Protein AF-A0AAE2EE08-F1 (afdb_monomer)

Organism: NCBI:txid336306

Nearest PDB structures (foldseek):
  7loy-assembly1_B  TM=7.050E-01  e=2.520E-01  Candidatus Liberibacter solanacearum
  7knz-assembly1_D  TM=7.651E-01  e=4.484E-01  Campylobacter jejuni subsp. jejuni NCTC 11168 = ATCC 700819
  7ko1-assembly1_D  TM=7.530E-01  e=5.647E-01  Campylobacter jejuni subsp. jejuni NCTC 11168 = ATCC 700819
  7kls-assembly3_D  TM=7.540E-01  e=6.337E-01  Campylobacter jejuni subsp. jejuni NCTC 11168 = ATCC 700819
  7kel-assembly1_B  TM=7.505E-01  e=1.005E+00  Campylobacter jejuni

Foldseek 3Di:
DDDADADPDDQDDDPNHGDLVVVCVVCVVCVVVVHDDLCCVQFVVLVVCCVVVVDCVSVVLCVLVVVLCVVPNSVLASQLVCVVVVVADPVSDDPPDGRDDDPSSVSSVVSCVVSVGD

Solvent-accessible surface area (backbone atoms only — not comparable to full-atom values): 7142 Å² total; per-residue (Å²): 135,90,87,73,77,81,78,82,76,78,83,43,60,57,95,86,39,82,30,66,68,60,39,48,62,62,43,49,62,39,60,75,68,66,50,74,44,68,58,42,73,67,29,48,68,61,45,46,49,30,70,72,62,79,42,66,66,61,52,56,72,44,42,74,59,51,50,50,28,74,76,64,36,52,70,23,48,46,35,34,54,34,39,76,68,65,76,43,62,85,80,67,46,65,85,93,50,62,46,52,61,67,69,65,37,54,52,47,55,52,49,39,59,76,67,65,65,106

Structure (mmCIF, N/CA/C/O backbone):
data_AF-A0AAE2EE08-F1
#
_entry.id   AF-A0AAE2EE08-F1
#
loop_
_atom_site.group_PDB
_atom_site.id
_atom_site.type_symbol
_atom_site.label_atom_id
_atom_site.label_alt_id
_atom_site.label_comp_id
_atom_site.label_asym_id
_atom_site.label_entity_id
_atom_site.label_seq_id
_atom_site.pdbx_PDB_ins_code
_atom_site.Cartn_x
_atom_site.Cartn_y
_atom_site.Cartn_z
_atom_site.occupancy
_atom_site.B_iso_or_equiv
_atom_site.auth_seq_id
_atom_site.auth_comp_id
_atom_site.auth_asym_id
_atom_site.auth_atom_id
_atom_site.pdbx_PDB_model_num
ATOM 1 N N . MET A 1 1 ? -5.929 -13.269 12.662 1.00 36.62 1 MET A N 1
ATOM 2 C CA . MET A 1 1 ? -4.614 -13.915 12.872 1.00 36.62 1 MET A CA 1
ATOM 3 C C . MET A 1 1 ? -3.961 -14.070 11.505 1.00 36.62 1 MET A C 1
ATOM 5 O O . MET A 1 1 ? -4.423 -14.895 10.730 1.00 36.62 1 MET A O 1
ATOM 9 N N . PHE A 1 2 ? -2.984 -13.227 11.160 1.00 30.42 2 PHE A N 1
ATOM 10 C CA . PHE A 1 2 ? -2.296 -13.314 9.868 1.00 30.42 2 PHE A CA 1
ATOM 11 C C . PHE A 1 2 ? -1.344 -14.515 9.886 1.00 30.42 2 PHE A C 1
ATOM 13 O O . PHE A 1 2 ? -0.454 -14.583 10.731 1.00 30.42 2 PHE A O 1
ATOM 20 N N . ARG A 1 3 ? -1.564 -15.487 8.996 1.00 27.94 3 ARG A N 1
ATOM 21 C CA . ARG A 1 3 ? -0.653 -16.611 8.754 1.00 27.94 3 ARG A CA 1
ATOM 22 C C . ARG A 1 3 ? -0.017 -16.400 7.383 1.00 27.94 3 ARG A C 1
ATOM 24 O O . ARG A 1 3 ? -0.575 -16.803 6.374 1.00 27.94 3 ARG A O 1
ATOM 31 N N . GLY A 1 4 ? 1.109 -15.697 7.370 1.00 31.58 4 GLY A N 1
ATOM 32 C CA . GLY A 1 4 ? 1.897 -15.401 6.176 1.00 31.58 4 GLY A CA 1
ATOM 33 C C . GLY A 1 4 ? 3.038 -14.452 6.529 1.00 31.58 4 GLY A C 1
ATOM 34 O O . GLY A 1 4 ? 2.845 -13.523 7.313 1.00 31.58 4 GLY A O 1
ATOM 35 N N . VAL A 1 5 ? 4.235 -14.719 6.010 1.00 31.50 5 VAL A N 1
ATOM 36 C CA . VAL A 1 5 ? 5.432 -13.911 6.273 1.00 31.50 5 VAL A CA 1
ATOM 37 C C . VAL A 1 5 ? 5.331 -12.610 5.475 1.00 31.50 5 VAL A C 1
ATOM 39 O O . VAL A 1 5 ? 5.162 -12.636 4.260 1.00 31.50 5 VAL A O 1
ATOM 42 N N . SER A 1 6 ? 5.422 -11.471 6.163 1.00 38.31 6 SER A N 1
ATOM 43 C CA . SER A 1 6 ? 5.625 -10.166 5.528 1.00 38.31 6 SER A CA 1
ATOM 44 C C . SER A 1 6 ? 7.081 -10.089 5.073 1.00 38.31 6 SER A C 1
ATOM 46 O O . SER A 1 6 ? 7.980 -10.074 5.914 1.00 38.31 6 SER A O 1
ATOM 48 N N . ALA A 1 7 ? 7.327 -10.097 3.765 1.00 42.59 7 ALA A N 1
ATOM 49 C CA . ALA A 1 7 ? 8.665 -9.951 3.207 1.00 42.59 7 ALA A CA 1
ATOM 50 C C . ALA A 1 7 ? 8.778 -8.587 2.517 1.00 42.59 7 ALA A C 1
ATOM 52 O O . ALA A 1 7 ? 8.151 -8.349 1.488 1.00 42.59 7 ALA A O 1
ATOM 53 N N . PHE A 1 8 ? 9.592 -7.698 3.085 1.00 49.47 8 PHE A N 1
ATOM 54 C CA . PHE A 1 8 ? 10.220 -6.614 2.335 1.00 49.47 8 PHE A CA 1
ATOM 55 C C . PHE A 1 8 ? 11.517 -7.188 1.757 1.00 49.47 8 PHE A C 1
ATOM 57 O O . PHE A 1 8 ? 12.487 -7.311 2.510 1.00 49.47 8 PHE A O 1
ATOM 64 N N . PRO A 1 9 ? 11.566 -7.616 0.482 1.00 48.84 9 PRO A N 1
ATOM 65 C CA . PRO A 1 9 ? 12.841 -8.004 -0.098 1.00 48.84 9 PRO A CA 1
ATOM 66 C C . PRO A 1 9 ? 13.765 -6.783 -0.089 1.00 48.84 9 PRO A C 1
ATOM 68 O O . PRO A 1 9 ? 13.342 -5.669 -0.400 1.00 48.84 9 PRO A O 1
ATOM 71 N N . LEU A 1 10 ? 15.028 -6.990 0.287 1.00 52.50 10 LEU A N 1
ATOM 72 C CA . LEU A 1 10 ? 16.072 -5.996 0.057 1.00 52.50 10 LEU A CA 1
ATOM 73 C C . LEU A 1 10 ? 16.094 -5.696 -1.444 1.00 52.50 10 LEU A C 1
ATOM 75 O O . LEU A 1 10 ? 16.192 -6.633 -2.234 1.00 52.50 10 LEU A O 1
ATOM 79 N N . THR A 1 11 ? 15.987 -4.424 -1.836 1.00 62.12 11 THR A N 1
ATOM 80 C CA . THR A 1 11 ? 16.119 -4.014 -3.240 1.00 62.12 11 THR A CA 1
ATOM 81 C C . THR A 1 11 ? 17.529 -4.378 -3.710 1.00 62.12 11 THR A C 1
ATOM 83 O O . THR A 1 11 ? 18.490 -3.771 -3.229 1.00 62.12 11 THR A O 1
ATOM 86 N N . PRO A 1 12 ? 17.695 -5.379 -4.591 1.00 67.19 12 PRO A N 1
ATOM 87 C CA . PRO A 1 12 ? 19.014 -5.823 -4.990 1.00 67.19 12 PRO A CA 1
ATOM 88 C C . PRO A 1 12 ? 19.653 -4.755 -5.874 1.00 67.19 12 PRO A C 1
ATOM 90 O O . PRO A 1 12 ? 19.052 -4.253 -6.827 1.00 67.19 12 PRO A O 1
ATOM 93 N N . LEU A 1 13 ? 20.886 -4.404 -5.520 1.00 65.75 13 LEU A N 1
ATOM 94 C CA . LEU A 1 13 ? 21.717 -3.479 -6.272 1.00 65.75 13 LEU A CA 1
ATOM 95 C C . LEU A 1 13 ? 22.964 -4.212 -6.762 1.00 65.75 13 LEU A C 1
ATOM 97 O O . LEU A 1 13 ? 23.601 -4.943 -6.003 1.00 65.75 13 LEU A O 1
ATOM 101 N N . LYS A 1 14 ? 23.355 -3.951 -8.006 1.00 70.81 14 LYS A N 1
ATOM 102 C CA . LYS A 1 14 ? 24.622 -4.382 -8.593 1.00 70.81 14 LYS A CA 1
ATOM 103 C C . LYS A 1 14 ? 25.408 -3.136 -8.965 1.00 70.81 14 LYS A C 1
ATOM 105 O O . LYS A 1 14 ? 24.986 -2.368 -9.813 1.00 70.81 14 LYS A O 1
ATOM 110 N N . ASN A 1 15 ? 26.540 -2.901 -8.303 1.00 85.44 15 ASN A N 1
ATOM 111 C CA . ASN A 1 15 ? 27.357 -1.692 -8.500 1.00 85.44 15 ASN A CA 1
ATOM 112 C C . ASN A 1 15 ? 26.585 -0.372 -8.285 1.00 85.44 15 ASN A C 1
ATOM 114 O O . ASN A 1 15 ? 26.822 0.613 -8.977 1.00 85.44 15 ASN A O 1
ATOM 118 N N . GLY A 1 16 ? 25.649 -0.354 -7.331 1.00 73.75 16 GLY A N 1
ATOM 119 C CA . GLY A 1 16 ? 24.839 0.830 -7.021 1.00 73.75 16 GLY A CA 1
ATOM 120 C C . GLY A 1 16 ? 23.676 1.083 -7.983 1.00 73.75 16 GLY A C 1
ATOM 121 O O . GLY A 1 16 ? 22.914 2.018 -7.757 1.00 73.75 16 GLY A O 1
ATOM 122 N N . THR A 1 17 ? 23.495 0.252 -9.013 1.00 60.16 17 THR A N 1
ATOM 123 C CA . THR A 1 17 ? 22.321 0.291 -9.890 1.00 60.16 17 THR A CA 1
ATOM 124 C C . THR A 1 17 ? 21.358 -0.840 -9.554 1.00 60.16 17 THR A C 1
ATOM 126 O O . THR A 1 17 ? 21.751 -1.868 -9.004 1.00 60.16 17 THR A O 1
ATOM 129 N N . PHE A 1 18 ? 20.078 -0.639 -9.850 1.00 61.00 18 PHE A N 1
ATOM 130 C CA . PHE A 1 18 ? 19.037 -1.635 -9.622 1.00 61.00 18 PHE A CA 1
ATOM 131 C C . PHE A 1 18 ? 19.273 -2.895 -10.465 1.00 61.00 18 PHE A C 1
ATOM 133 O O . PHE A 1 18 ? 19.452 -2.806 -11.679 1.00 61.00 18 PHE A O 1
ATOM 140 N N . ASP A 1 19 ? 19.270 -4.061 -9.816 1.00 76.12 19 ASP A N 1
ATOM 141 C CA . ASP A 1 19 ? 19.375 -5.358 -10.485 1.00 76.12 19 ASP A CA 1
ATOM 142 C C . ASP A 1 19 ? 17.975 -5.962 -10.666 1.00 76.12 19 ASP A C 1
ATOM 144 O O . ASP A 1 19 ? 17.438 -6.645 -9.791 1.00 76.12 19 ASP A O 1
ATOM 148 N N . GLU A 1 20 ? 17.369 -5.680 -11.819 1.00 69.88 20 GLU A N 1
ATOM 149 C CA . GLU A 1 20 ? 16.009 -6.112 -12.157 1.00 69.88 20 GLU A CA 1
ATOM 150 C C . GLU A 1 20 ? 15.861 -7.639 -12.185 1.00 69.88 20 GLU A C 1
ATOM 152 O O . GLU A 1 20 ? 14.829 -8.180 -11.778 1.00 69.88 20 GLU A O 1
ATOM 157 N N . GLN A 1 21 ? 16.898 -8.355 -12.617 1.00 72.94 21 GLN A N 1
ATOM 158 C CA . GLN A 1 21 ? 16.856 -9.807 -12.739 1.00 72.94 21 GLN A CA 1
ATOM 159 C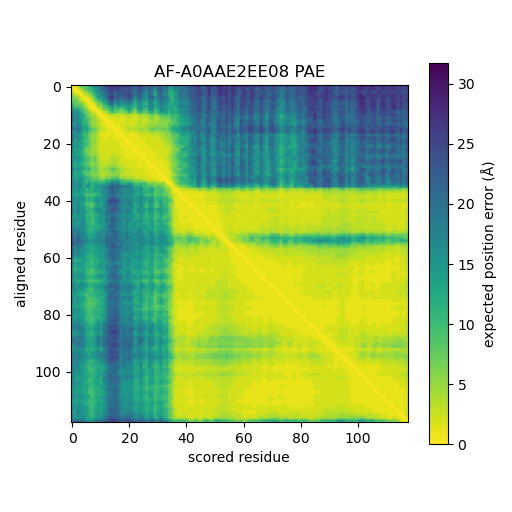 C . GLN A 1 21 ? 16.892 -10.460 -11.355 1.00 72.94 21 GLN A C 1
ATOM 161 O O . GLN A 1 21 ? 16.064 -11.322 -11.054 1.00 72.94 21 GLN A O 1
ATOM 166 N N . ALA A 1 22 ? 17.782 -9.994 -10.473 1.00 69.50 22 ALA A N 1
ATOM 167 C CA . ALA A 1 22 ? 17.812 -10.417 -9.077 1.00 69.50 22 ALA A CA 1
ATOM 168 C C . ALA A 1 22 ? 16.510 -10.055 -8.347 1.00 69.50 22 ALA A C 1
ATOM 170 O O . ALA A 1 22 ? 15.987 -10.862 -7.581 1.00 69.50 22 ALA A O 1
ATOM 171 N N . PHE A 1 23 ? 15.944 -8.876 -8.614 1.00 68.81 23 PHE A N 1
ATOM 172 C CA . PHE A 1 23 ? 14.681 -8.455 -8.010 1.00 68.81 23 PHE A CA 1
ATOM 173 C C . PHE A 1 23 ? 13.513 -9.335 -8.455 1.00 68.81 23 PHE A C 1
ATOM 1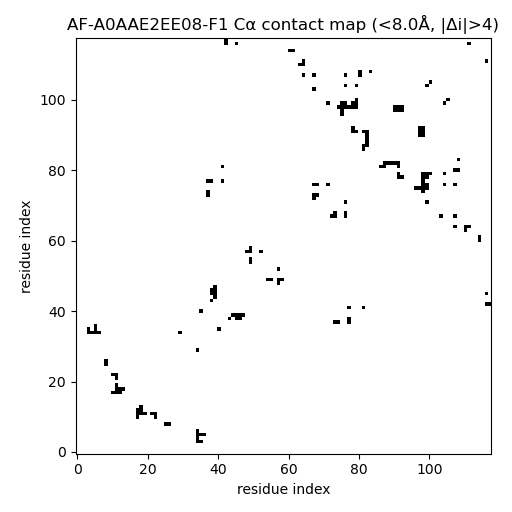75 O O . PHE A 1 23 ? 12.725 -9.788 -7.626 1.00 68.81 23 PHE A O 1
ATOM 182 N N . THR A 1 24 ? 13.444 -9.647 -9.748 1.00 66.12 24 THR A N 1
ATOM 183 C CA . THR A 1 24 ? 12.434 -10.546 -10.312 1.00 66.12 24 THR A CA 1
ATOM 184 C C . THR A 1 24 ? 12.571 -11.953 -9.733 1.00 66.12 24 THR A C 1
ATOM 186 O O . THR A 1 24 ? 11.567 -12.559 -9.360 1.00 66.12 24 THR A O 1
ATOM 189 N N . HIS A 1 25 ? 13.795 -12.462 -9.563 1.00 70.44 25 HIS A N 1
ATOM 190 C CA . HIS A 1 25 ? 14.040 -13.741 -8.891 1.00 70.44 25 HIS A CA 1
ATOM 191 C C . HIS A 1 25 ? 13.628 -13.740 -7.413 1.00 70.44 25 HIS A C 1
ATOM 193 O O . HIS A 1 25 ? 13.120 -14.749 -6.931 1.00 70.44 25 HIS A O 1
ATOM 199 N N . LEU A 1 26 ? 13.805 -12.625 -6.699 1.00 59.09 26 LEU A N 1
ATOM 200 C CA . LEU A 1 26 ? 13.349 -12.484 -5.312 1.00 59.09 26 LEU A CA 1
ATOM 201 C C . LEU A 1 26 ? 11.821 -12.391 -5.211 1.00 59.09 26 LEU A C 1
ATOM 203 O O . LEU A 1 26 ? 11.234 -12.934 -4.277 1.00 59.09 26 LEU A O 1
ATOM 20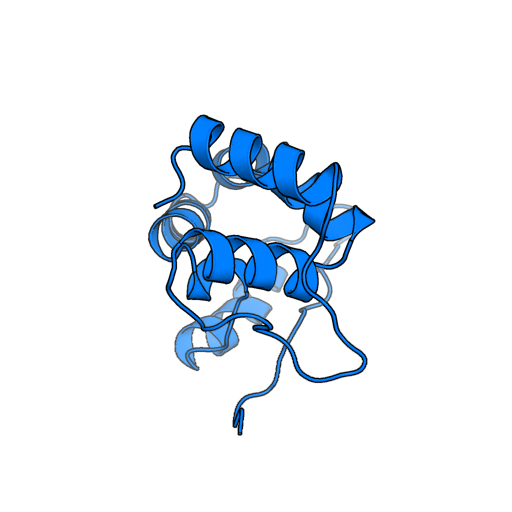7 N N . LEU A 1 27 ? 11.171 -11.712 -6.160 1.00 65.75 27 LEU A N 1
ATOM 208 C CA . LEU A 1 27 ? 9.725 -11.498 -6.139 1.00 65.75 27 LEU A CA 1
ATOM 209 C C . LEU A 1 27 ? 8.911 -12.648 -6.726 1.00 65.75 27 LEU A C 1
ATOM 211 O O . LEU A 1 27 ? 7.779 -12.838 -6.294 1.00 65.75 27 LEU A O 1
ATOM 215 N N . SER A 1 28 ? 9.440 -13.421 -7.674 1.00 63.69 28 SER A N 1
ATOM 216 C CA . SER A 1 28 ? 8.654 -14.471 -8.345 1.00 63.69 28 SER A CA 1
ATOM 217 C C . SER A 1 28 ? 8.091 -15.5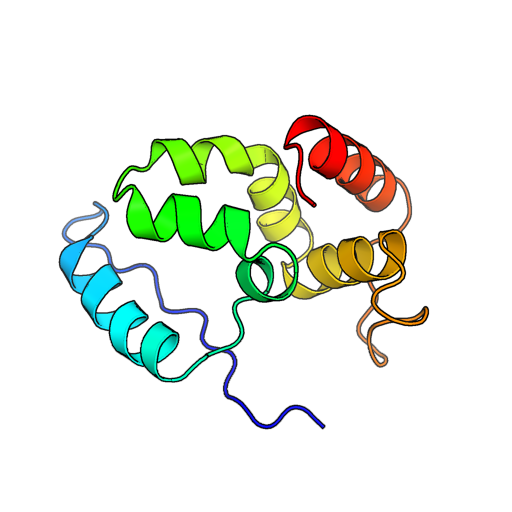07 -7.358 1.00 63.69 28 SER A C 1
ATOM 219 O O . SER A 1 28 ? 6.877 -15.702 -7.363 1.00 63.69 28 SER A O 1
ATOM 221 N N . PRO A 1 29 ? 8.876 -16.064 -6.410 1.00 56.88 29 PRO A N 1
ATOM 222 C CA . PRO A 1 29 ? 8.346 -16.994 -5.410 1.00 56.88 29 PRO A CA 1
ATOM 223 C C . PRO A 1 29 ? 7.351 -16.334 -4.448 1.00 56.88 29 PRO A C 1
ATOM 225 O O . PRO A 1 29 ? 6.435 -16.981 -3.958 1.00 56.88 29 PRO A O 1
ATOM 228 N N . VAL A 1 30 ? 7.521 -15.038 -4.172 1.00 54.59 30 VAL A N 1
ATOM 229 C CA . VAL A 1 30 ? 6.659 -14.233 -3.290 1.00 54.59 30 VAL A CA 1
ATOM 230 C C . VAL A 1 30 ? 5.296 -13.992 -3.951 1.00 54.59 30 VAL A C 1
ATOM 232 O O . VAL A 1 30 ? 4.256 -14.118 -3.307 1.00 54.59 30 VAL A O 1
ATOM 235 N N . VAL A 1 31 ? 5.286 -13.703 -5.252 1.00 56.50 31 VAL A N 1
ATOM 236 C CA . VAL A 1 31 ? 4.071 -13.553 -6.060 1.00 56.50 31 VAL A CA 1
ATOM 237 C C . VAL A 1 31 ? 3.367 -14.900 -6.241 1.00 56.50 31 VAL A C 1
ATOM 239 O O . VAL A 1 31 ? 2.161 -14.980 -6.018 1.00 56.50 31 VAL A O 1
ATOM 242 N N . GLU A 1 32 ? 4.104 -15.963 -6.572 1.00 57.69 32 GLU A N 1
ATOM 243 C CA . GLU A 1 32 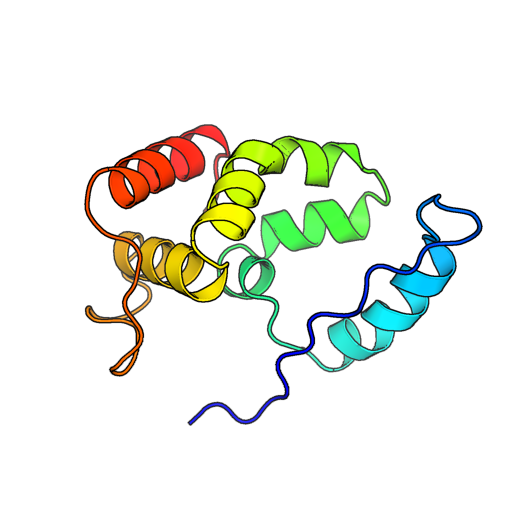? 3.562 -17.325 -6.701 1.00 57.69 32 GLU A CA 1
ATOM 244 C C . GLU A 1 32 ? 2.996 -17.859 -5.379 1.00 57.69 32 GLU A C 1
ATOM 246 O O . GLU A 1 32 ? 1.951 -18.507 -5.367 1.00 57.69 32 GLU A O 1
ATOM 251 N N . ALA A 1 33 ? 3.636 -17.539 -4.252 1.00 48.00 33 ALA A N 1
ATOM 252 C CA . ALA A 1 33 ? 3.170 -17.914 -2.920 1.00 48.00 33 ALA A CA 1
ATOM 253 C C . ALA A 1 33 ? 2.024 -17.029 -2.388 1.00 48.00 33 ALA A C 1
ATOM 255 O O . ALA A 1 33 ? 1.567 -17.243 -1.264 1.00 48.00 33 ALA A O 1
ATOM 256 N N . GLY A 1 34 ? 1.555 -16.036 -3.157 1.00 47.62 34 GLY A N 1
ATOM 257 C CA . GLY A 1 34 ? 0.449 -15.160 -2.760 1.00 47.62 34 GLY A CA 1
ATOM 258 C C . GLY A 1 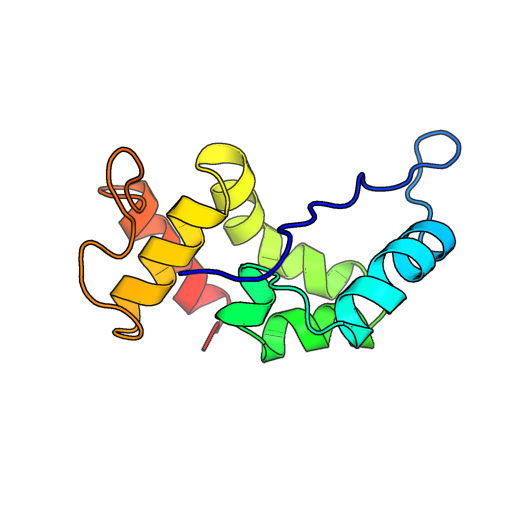34 ? 0.777 -14.269 -1.558 1.00 47.62 34 GLY A C 1
ATOM 259 O O . GLY A 1 34 ? -0.087 -14.006 -0.721 1.00 47.62 34 GLY A O 1
ATOM 260 N N . VAL A 1 35 ? 2.033 -13.833 -1.434 1.00 44.09 35 VAL A N 1
ATOM 261 C CA . VAL A 1 35 ? 2.500 -13.019 -0.307 1.00 44.09 35 VAL A CA 1
ATOM 262 C C . VAL A 1 35 ? 1.861 -11.626 -0.324 1.00 44.09 35 VAL A C 1
ATOM 264 O O . VAL A 1 35 ? 1.685 -10.982 -1.359 1.00 44.09 35 VAL A O 1
ATOM 267 N N . TYR A 1 36 ? 1.534 -11.135 0.869 1.00 52.69 36 TYR A N 1
ATOM 268 C CA . TYR A 1 36 ? 0.804 -9.894 1.101 1.00 52.69 36 TYR A CA 1
ATOM 269 C C . TYR A 1 36 ? 1.683 -8.646 0.898 1.00 52.69 36 TYR A C 1
ATOM 271 O O . TYR A 1 36 ? 2.269 -8.124 1.845 1.00 52.69 36 TYR A O 1
ATOM 279 N N . SER A 1 37 ? 1.746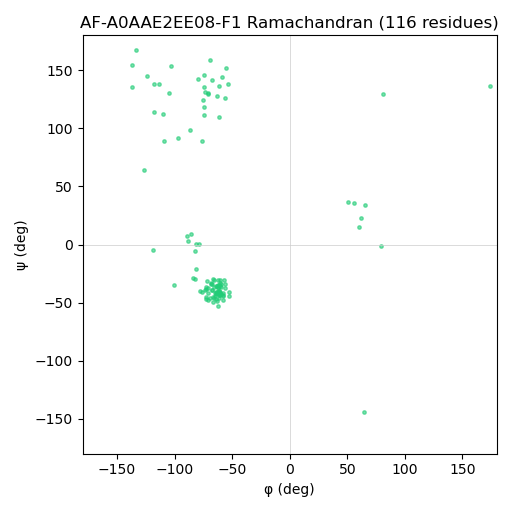 -8.117 -0.328 1.00 70.19 37 SER A N 1
ATOM 280 C CA . SER A 1 37 ? 2.138 -6.715 -0.540 1.00 70.19 37 SER A CA 1
ATOM 281 C C . SER A 1 37 ? 1.014 -5.806 -0.049 1.00 70.19 37 SER A C 1
ATOM 283 O O . SER A 1 37 ? -0.139 -5.979 -0.439 1.00 70.19 37 SER A O 1
ATOM 285 N N . VAL A 1 38 ? 1.337 -4.813 0.781 1.00 76.19 38 VAL A N 1
ATOM 286 C CA . VAL A 1 38 ? 0.347 -3.835 1.258 1.00 76.19 38 VAL A CA 1
ATOM 287 C C . VAL A 1 38 ? -0.331 -3.103 0.096 1.00 76.19 38 VAL A C 1
ATOM 289 O O . VAL A 1 38 ? -1.553 -2.981 0.088 1.00 76.19 38 VAL A O 1
ATOM 292 N N . LEU A 1 39 ? 0.430 -2.703 -0.934 1.00 84.44 39 LEU A N 1
ATOM 293 C CA . LEU A 1 39 ? -0.143 -2.078 -2.126 1.00 84.44 39 LEU A CA 1
ATOM 294 C C . LEU A 1 39 ? -1.012 -3.079 -2.893 1.00 84.44 39 LEU A C 1
ATOM 296 O O . LEU A 1 39 ? -2.146 -2.755 -3.213 1.00 84.44 39 LEU A O 1
ATOM 300 N N . ALA A 1 40 ? -0.517 -4.289 -3.168 1.00 79.62 40 ALA A N 1
ATOM 301 C CA . ALA A 1 40 ? -1.275 -5.268 -3.953 1.00 79.62 40 ALA A CA 1
ATOM 302 C C . ALA A 1 40 ? -2.539 -5.761 -3.229 1.00 79.62 40 ALA A C 1
ATOM 304 O O . ALA A 1 40 ? -3.525 -6.091 -3.880 1.00 79.62 40 ALA A O 1
ATOM 305 N N . GLY A 1 41 ? -2.523 -5.785 -1.894 1.00 78.25 41 GLY A N 1
ATOM 306 C CA . GLY A 1 41 ? -3.655 -6.201 -1.073 1.00 78.25 41 GLY A CA 1
ATOM 307 C C . GLY A 1 41 ? -4.834 -5.232 -1.130 1.00 78.25 41 GLY A C 1
ATOM 308 O O . GLY A 1 41 ? 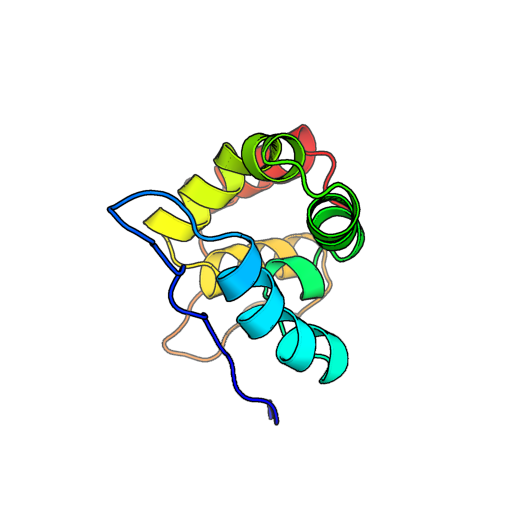-5.977 -5.679 -1.087 1.00 78.25 41 GLY A O 1
ATOM 309 N N . LEU A 1 42 ? -4.576 -3.924 -1.254 1.00 84.69 42 LEU A N 1
ATOM 310 C CA . LEU A 1 42 ? -5.637 -2.914 -1.358 1.00 84.69 42 LEU A CA 1
ATOM 311 C C . LEU A 1 42 ? -5.878 -2.438 -2.800 1.00 84.69 42 LEU A C 1
ATOM 313 O O . LEU A 1 42 ? -7.020 -2.195 -3.169 1.00 84.69 42 LEU A O 1
ATOM 317 N N . PHE A 1 43 ? -4.823 -2.350 -3.614 1.00 87.25 43 PHE A N 1
ATOM 318 C CA . PHE A 1 43 ? -4.817 -1.842 -4.992 1.00 87.25 43 PHE A CA 1
ATOM 319 C C . PHE A 1 43 ? -4.190 -2.852 -5.972 1.00 87.25 43 PHE A C 1
ATOM 321 O O . PHE A 1 43 ? -3.164 -2.568 -6.606 1.00 87.25 43 PHE A O 1
ATOM 328 N N . PRO A 1 44 ? -4.795 -4.041 -6.157 1.00 78.69 44 PRO A N 1
ATOM 329 C CA . PRO A 1 44 ? -4.215 -5.115 -6.967 1.00 78.69 44 PRO A CA 1
ATOM 330 C C . PRO A 1 44 ? -3.989 -4.715 -8.430 1.00 78.69 44 PRO A C 1
ATOM 332 O O . PRO A 1 44 ? -3.015 -5.144 -9.043 1.00 78.69 44 PRO A O 1
ATOM 335 N N . LYS A 1 45 ? -4.848 -3.855 -8.998 1.00 81.75 45 LYS A N 1
ATOM 336 C CA . LYS A 1 45 ? -4.697 -3.370 -10.380 1.00 81.75 45 LYS A CA 1
ATOM 337 C C . LYS A 1 45 ? -3.440 -2.517 -10.563 1.00 81.75 45 LYS A C 1
ATOM 339 O O . LYS A 1 45 ? -2.733 -2.701 -11.547 1.00 81.75 45 LYS A O 1
ATOM 344 N N . ALA A 1 46 ? -3.146 -1.632 -9.608 1.00 83.94 46 ALA A N 1
ATOM 345 C CA . ALA A 1 46 ? -1.951 -0.793 -9.647 1.00 83.94 46 ALA A CA 1
ATOM 346 C C . ALA A 1 46 ? -0.679 -1.639 -9.507 1.00 83.94 46 ALA A C 1
ATOM 348 O O . ALA A 1 46 ? 0.247 -1.498 -10.300 1.00 83.94 46 ALA A O 1
ATOM 349 N N . ALA A 1 47 ? -0.667 -2.591 -8.569 1.00 79.44 47 ALA A N 1
ATOM 350 C CA . ALA A 1 47 ? 0.453 -3.518 -8.417 1.00 79.44 47 ALA A CA 1
ATOM 351 C C . ALA A 1 47 ? 0.684 -4.374 -9.680 1.00 79.44 47 ALA A C 1
ATOM 353 O O . ALA A 1 47 ? 1.824 -4.559 -10.104 1.00 79.44 47 ALA A O 1
ATOM 354 N N . LEU A 1 48 ? -0.391 -4.854 -10.319 1.00 75.62 48 LEU A N 1
ATOM 355 C CA . LEU A 1 48 ? -0.303 -5.607 -11.574 1.00 75.62 48 LEU A CA 1
ATOM 356 C C . LEU A 1 48 ? 0.210 -4.761 -12.744 1.00 75.62 48 LEU A C 1
ATOM 358 O O . LEU A 1 48 ? 0.940 -5.294 -13.575 1.00 75.62 48 LEU A O 1
ATOM 362 N N . ALA A 1 49 ? -0.154 -3.479 -12.830 1.00 76.00 49 ALA A N 1
ATOM 363 C CA . ALA A 1 49 ? 0.349 -2.582 -13.873 1.00 76.00 49 ALA A CA 1
ATOM 364 C C . ALA A 1 49 ? 1.877 -2.420 -13.788 1.00 76.00 49 ALA A C 1
ATOM 366 O O . ALA A 1 49 ? 2.569 -2.542 -14.799 1.00 76.00 49 ALA A O 1
ATOM 367 N N . ILE A 1 50 ? 2.413 -2.267 -12.573 1.00 73.62 50 ILE A N 1
ATOM 368 C CA . ILE A 1 50 ? 3.862 -2.219 -12.328 1.00 73.62 50 ILE A CA 1
ATOM 369 C C . ILE A 1 50 ? 4.516 -3.542 -12.734 1.00 73.62 50 ILE A C 1
ATOM 371 O O . ILE A 1 50 ? 5.433 -3.551 -13.551 1.00 73.62 50 ILE A O 1
ATOM 375 N N . ALA A 1 51 ? 4.009 -4.666 -12.219 1.00 71.19 51 ALA A N 1
ATOM 376 C CA . ALA A 1 51 ? 4.604 -5.979 -12.460 1.00 71.19 51 ALA A CA 1
ATOM 377 C C . ALA A 1 51 ? 4.577 -6.392 -13.942 1.00 71.19 51 ALA A C 1
ATOM 379 O O . ALA A 1 51 ? 5.505 -7.036 -14.418 1.00 71.19 51 ALA A O 1
ATOM 380 N N . ARG A 1 52 ? 3.516 -6.035 -14.681 1.00 69.19 52 ARG A N 1
ATOM 381 C CA . ARG A 1 52 ? 3.357 -6.402 -16.098 1.00 69.19 52 ARG A CA 1
ATOM 382 C C . ARG A 1 52 ? 4.093 -5.483 -17.056 1.00 69.19 52 ARG A C 1
ATOM 384 O O . ARG A 1 52 ? 4.439 -5.927 -18.146 1.00 69.19 52 ARG A O 1
ATOM 391 N N . SER A 1 53 ? 4.263 -4.209 -16.706 1.00 70.12 53 SER A N 1
ATOM 392 C CA . SER A 1 53 ? 4.904 -3.265 -17.619 1.00 70.12 53 SER A CA 1
ATOM 393 C C . SER A 1 53 ? 6.403 -3.521 -17.740 1.00 70.12 53 SER A C 1
ATOM 395 O O . SER A 1 53 ? 6.959 -3.249 -18.802 1.00 70.12 53 SER A O 1
ATOM 397 N N . GLY A 1 54 ? 7.049 -4.010 -16.671 1.00 60.66 54 GLY A N 1
ATOM 398 C CA . GLY A 1 54 ? 8.512 -4.070 -16.583 1.00 60.66 54 GLY A CA 1
ATOM 399 C C . GLY A 1 54 ? 9.165 -2.685 -16.694 1.00 60.66 54 GLY A C 1
ATOM 400 O O . GLY A 1 54 ? 10.352 -2.578 -16.971 1.00 60.66 54 GLY A O 1
ATOM 401 N N . LYS A 1 55 ? 8.386 -1.603 -16.544 1.00 57.28 55 LYS A N 1
ATOM 402 C CA . LYS A 1 55 ? 8.834 -0.218 -16.713 1.00 57.28 55 LYS A CA 1
ATOM 403 C C . LYS A 1 55 ? 8.787 0.511 -15.381 1.00 57.28 55 LYS A C 1
ATOM 405 O O . LYS A 1 55 ? 7.800 0.424 -14.651 1.00 57.28 55 LYS A O 1
ATOM 410 N N . SER A 1 56 ? 9.816 1.312 -15.114 1.00 68.69 56 SER A N 1
ATOM 411 C CA . SER A 1 56 ? 9.872 2.162 -13.921 1.00 68.69 56 SER A CA 1
ATOM 412 C C . SER A 1 56 ? 8.743 3.196 -13.888 1.00 68.69 56 SER A C 1
ATOM 414 O O . SER A 1 56 ? 8.241 3.496 -12.810 1.00 68.69 56 SER A O 1
ATOM 416 N N . THR A 1 57 ? 8.267 3.654 -15.050 1.00 70.25 57 THR A N 1
ATOM 417 C CA . THR A 1 57 ? 7.244 4.706 -15.190 1.00 70.25 57 THR A CA 1
ATOM 418 C C . THR A 1 57 ? 5.937 4.407 -14.450 1.00 70.25 57 THR A C 1
ATOM 420 O O . THR A 1 57 ? 5.339 5.307 -13.864 1.00 70.25 57 THR A O 1
ATOM 423 N N . GLU A 1 58 ? 5.491 3.146 -14.422 1.00 74.50 58 GLU A N 1
ATOM 424 C CA . GLU A 1 58 ? 4.273 2.756 -13.690 1.00 74.50 58 GLU A CA 1
ATOM 425 C C . GLU A 1 58 ? 4.454 2.865 -12.172 1.00 74.50 58 GLU A C 1
ATOM 427 O O . GLU A 1 58 ? 3.515 3.195 -11.447 1.00 74.50 58 GLU A O 1
ATOM 432 N N . SER A 1 59 ? 5.672 2.607 -11.690 1.00 78.94 59 SER A N 1
ATOM 433 C CA . SER A 1 59 ? 6.028 2.791 -10.286 1.00 78.94 59 SER A CA 1
ATOM 434 C C . SER A 1 59 ? 6.262 4.266 -9.961 1.00 78.94 59 SER A C 1
ATOM 436 O O . SER A 1 59 ? 5.821 4.723 -8.912 1.00 78.94 59 SER A O 1
ATOM 438 N N . GLU A 1 60 ? 6.910 5.021 -10.852 1.00 81.19 60 GLU A N 1
ATOM 439 C CA . GLU A 1 60 ? 7.183 6.460 -10.701 1.00 81.19 60 GLU A CA 1
ATOM 440 C C . GLU A 1 60 ? 5.893 7.275 -10.576 1.00 81.19 60 GLU A C 1
ATOM 442 O O . GLU A 1 60 ? 5.829 8.208 -9.782 1.00 81.19 60 GLU A O 1
ATOM 447 N N . ARG A 1 61 ? 4.820 6.885 -11.275 1.00 87.94 61 ARG A N 1
ATOM 448 C CA . ARG A 1 61 ? 3.505 7.524 -11.114 1.00 87.94 61 ARG A CA 1
ATOM 449 C C . ARG A 1 61 ? 2.996 7.470 -9.670 1.00 87.94 61 ARG A C 1
ATOM 451 O O . ARG A 1 61 ? 2.281 8.367 -9.247 1.00 87.94 61 ARG A O 1
ATOM 458 N N . LEU A 1 62 ? 3.353 6.438 -8.904 1.00 90.19 62 LEU A N 1
ATOM 459 C CA . LEU A 1 62 ? 2.928 6.274 -7.510 1.00 90.19 62 LEU A CA 1
ATOM 460 C C . LEU A 1 62 ? 3.841 7.000 -6.507 1.00 90.19 62 LEU A C 1
ATOM 462 O O . LEU A 1 62 ? 3.671 6.822 -5.301 1.00 90.19 62 LEU A O 1
ATOM 466 N N . GLU A 1 63 ? 4.778 7.832 -6.965 1.00 90.62 63 GLU A N 1
ATOM 467 C CA . GLU A 1 63 ? 5.745 8.524 -6.107 1.00 90.62 63 GLU A CA 1
ATOM 468 C C . GLU A 1 63 ? 5.132 9.314 -4.938 1.00 90.62 63 GLU A C 1
ATOM 470 O O . GLU A 1 63 ? 5.647 9.185 -3.825 1.00 90.62 63 GLU A O 1
ATOM 475 N N . PRO A 1 64 ? 4.004 10.037 -5.089 1.00 94.94 64 PRO A N 1
ATOM 476 C CA . PRO A 1 64 ? 3.359 10.688 -3.947 1.00 94.94 64 PRO A CA 1
ATOM 477 C C . PRO A 1 64 ? 2.925 9.697 -2.852 1.00 94.94 64 PRO A C 1
ATOM 479 O O . PRO A 1 64 ? 3.052 9.970 -1.657 1.00 94.94 64 PRO A O 1
ATOM 482 N N . LEU A 1 65 ? 2.465 8.501 -3.237 1.00 93.56 65 LEU A N 1
ATOM 483 C CA . LEU A 1 65 ? 2.130 7.434 -2.293 1.00 93.56 65 LEU A CA 1
ATOM 484 C C . LEU A 1 65 ? 3.395 6.815 -1.675 1.00 93.56 65 LEU A C 1
ATOM 486 O O . LEU A 1 65 ? 3.409 6.516 -0.477 1.00 93.56 65 LEU A O 1
ATOM 490 N N . TRP A 1 66 ? 4.464 6.650 -2.461 1.00 89.62 66 TRP A N 1
ATOM 491 C CA . TRP A 1 66 ? 5.761 6.185 -1.962 1.00 89.62 66 TRP A CA 1
ATOM 492 C C . TRP A 1 66 ? 6.366 7.143 -0.942 1.00 89.62 66 TRP A C 1
ATOM 494 O O . TRP A 1 66 ? 6.934 6.692 0.054 1.00 89.62 66 TRP A O 1
ATOM 504 N N . ASP A 1 67 ? 6.182 8.447 -1.127 1.00 90.12 67 ASP A N 1
ATOM 505 C CA . ASP A 1 67 ? 6.601 9.458 -0.164 1.00 90.12 67 ASP A CA 1
ATOM 506 C C . ASP A 1 67 ? 5.893 9.291 1.183 1.00 90.12 67 ASP A C 1
ATOM 508 O O . ASP A 1 67 ? 6.552 9.220 2.225 1.00 90.12 67 ASP A O 1
ATOM 512 N N . LEU A 1 68 ? 4.573 9.076 1.180 1.00 91.44 68 LEU A N 1
ATOM 513 C CA . LEU A 1 68 ? 3.847 8.741 2.407 1.00 91.44 68 LEU A CA 1
ATOM 514 C C . LEU A 1 68 ? 4.340 7.432 3.035 1.00 91.44 68 LEU A C 1
ATOM 516 O O . LEU A 1 68 ? 4.486 7.354 4.258 1.00 91.44 68 LEU A O 1
ATOM 520 N N . PHE A 1 69 ? 4.623 6.403 2.231 1.00 89.81 69 PHE A N 1
ATOM 521 C CA . PHE A 1 69 ? 5.131 5.125 2.739 1.00 89.81 69 PHE A CA 1
ATOM 522 C C . PHE A 1 69 ? 6.494 5.281 3.417 1.00 89.81 69 PHE A C 1
ATOM 524 O O . PHE A 1 69 ? 6.698 4.696 4.482 1.00 89.81 69 PHE A O 1
ATOM 531 N N . ARG A 1 70 ? 7.400 6.083 2.846 1.00 87.94 70 ARG A N 1
ATOM 532 C CA . ARG A 1 70 ? 8.717 6.368 3.435 1.00 87.94 70 ARG A CA 1
ATOM 533 C C . ARG A 1 70 ? 8.609 7.188 4.719 1.00 87.94 70 ARG A C 1
ATOM 535 O O . ARG A 1 70 ? 9.332 6.905 5.668 1.00 87.94 70 ARG A O 1
ATOM 542 N N . ARG A 1 71 ? 7.699 8.167 4.775 1.00 91.38 71 ARG A N 1
ATOM 543 C CA . ARG A 1 71 ? 7.528 9.049 5.945 1.00 91.38 71 ARG A CA 1
ATOM 544 C C . ARG A 1 71 ? 6.800 8.388 7.113 1.00 91.38 71 ARG A C 1
ATOM 546 O O . ARG A 1 71 ? 7.179 8.595 8.262 1.00 91.38 71 ARG A O 1
ATOM 553 N N . TYR A 1 72 ? 5.752 7.613 6.838 1.00 90.94 72 TYR A N 1
ATOM 554 C CA . TYR A 1 72 ? 4.822 7.138 7.872 1.00 90.94 72 TYR A CA 1
ATOM 555 C C . TYR A 1 72 ? 4.760 5.616 8.012 1.00 90.94 72 TYR A C 1
ATOM 557 O O . TYR A 1 72 ? 4.107 5.114 8.929 1.00 90.94 72 TYR A O 1
ATOM 565 N N . GLY A 1 73 ? 5.452 4.878 7.144 1.00 85.25 73 GLY A N 1
ATOM 566 C CA . GLY A 1 73 ? 5.431 3.422 7.106 1.00 85.25 73 GLY A CA 1
ATOM 567 C C . GLY A 1 73 ? 4.204 2.884 6.369 1.00 85.25 73 GLY A C 1
ATOM 568 O O . GLY A 1 73 ? 3.056 3.222 6.664 1.00 85.25 73 GLY A O 1
ATOM 569 N N . SER A 1 74 ? 4.444 1.982 5.421 1.00 87.50 74 SER A N 1
ATOM 570 C CA . SER A 1 74 ? 3.429 1.511 4.474 1.00 87.50 74 SER A CA 1
ATOM 571 C C . SER A 1 74 ? 2.202 0.852 5.126 1.00 87.50 74 SER A C 1
ATOM 573 O O . SER A 1 74 ? 1.087 1.048 4.653 1.00 87.50 74 SER A O 1
ATOM 575 N N . VAL A 1 75 ? 2.362 0.150 6.255 1.00 86.62 75 VAL A N 1
ATOM 576 C CA . VAL A 1 75 ? 1.244 -0.467 7.002 1.00 86.62 75 VAL A CA 1
ATOM 577 C C . VAL A 1 75 ? 0.277 0.583 7.560 1.00 86.62 75 VAL A C 1
ATOM 579 O O . VAL A 1 75 ? -0.936 0.404 7.491 1.00 86.62 75 VAL A O 1
ATOM 582 N N . ARG A 1 76 ? 0.785 1.701 8.094 1.00 93.81 76 ARG A N 1
ATOM 583 C CA . ARG A 1 76 ? -0.057 2.763 8.673 1.00 93.81 76 ARG A CA 1
ATOM 584 C C . ARG A 1 76 ? -0.794 3.544 7.590 1.00 93.81 76 ARG A C 1
ATOM 586 O O . ARG A 1 76 ? -1.946 3.928 7.788 1.00 93.81 76 ARG A O 1
ATOM 593 N N . VAL A 1 77 ? -0.135 3.754 6.451 1.00 96.00 77 VAL A N 1
ATOM 594 C CA . VAL A 1 77 ? -0.719 4.430 5.287 1.00 96.00 77 VAL A CA 1
ATOM 595 C C . VAL A 1 77 ? -1.775 3.543 4.624 1.00 96.00 77 VAL A C 1
ATOM 597 O O . VAL A 1 77 ? -2.895 3.996 4.401 1.00 96.00 77 VAL A O 1
ATOM 600 N N . ILE A 1 78 ? -1.479 2.261 4.373 1.00 94.25 78 ILE A N 1
ATOM 601 C CA . ILE A 1 78 ? -2.443 1.356 3.735 1.00 94.25 78 ILE A CA 1
ATOM 602 C C . ILE A 1 78 ? -3.649 1.073 4.632 1.00 94.25 78 ILE A C 1
ATOM 604 O O . ILE A 1 78 ? -4.762 0.951 4.130 1.00 94.25 78 ILE A O 1
ATOM 608 N N . ALA A 1 79 ? -3.457 1.009 5.954 1.00 90.75 79 ALA A N 1
ATOM 609 C CA . ALA A 1 79 ? -4.562 0.859 6.891 1.00 90.75 79 ALA A CA 1
ATOM 610 C C . ALA A 1 79 ? -5.497 2.073 6.839 1.00 90.75 79 ALA A C 1
ATOM 612 O O . ALA A 1 79 ? -6.709 1.893 6.774 1.00 90.75 79 ALA A O 1
ATOM 613 N N . ALA A 1 80 ? -4.953 3.295 6.775 1.00 96.56 80 ALA A N 1
ATOM 614 C CA . ALA A 1 80 ? -5.766 4.497 6.592 1.00 96.56 80 ALA A CA 1
ATOM 615 C C . ALA A 1 80 ? -6.531 4.468 5.261 1.00 96.56 80 ALA A C 1
ATOM 617 O O . ALA A 1 80 ? -7.726 4.750 5.241 1.00 96.56 80 ALA A O 1
ATOM 618 N N . ALA A 1 81 ? -5.880 4.058 4.167 1.00 96.44 81 ALA A N 1
ATOM 619 C CA . ALA A 1 81 ? -6.535 3.899 2.870 1.00 96.44 81 ALA A CA 1
ATOM 620 C C . ALA A 1 81 ? -7.655 2.838 2.906 1.00 96.44 81 ALA A C 1
ATOM 622 O O . ALA A 1 81 ? -8.720 3.038 2.321 1.00 96.44 81 ALA A O 1
ATOM 623 N N . ALA A 1 82 ? -7.442 1.719 3.604 1.00 92.81 82 ALA A N 1
ATOM 624 C CA . ALA A 1 82 ? -8.434 0.658 3.758 1.00 92.81 82 ALA A CA 1
ATOM 625 C C . ALA A 1 82 ? -9.636 1.107 4.609 1.00 92.81 82 ALA A C 1
ATOM 627 O O . ALA A 1 82 ? -10.775 0.781 4.271 1.00 92.81 82 ALA A O 1
ATOM 628 N N . GLU A 1 83 ? -9.393 1.882 5.672 1.00 93.88 83 GLU A N 1
ATOM 629 C CA . GLU A 1 83 ? -10.432 2.522 6.488 1.00 93.88 83 GLU A CA 1
ATOM 630 C C . GLU A 1 83 ? -11.250 3.527 5.664 1.00 93.88 83 GLU A C 1
ATOM 632 O O . GLU A 1 83 ? -12.475 3.456 5.666 1.00 93.88 83 GLU A O 1
ATOM 637 N N . MET A 1 84 ? -10.599 4.425 4.907 1.00 95.56 84 MET A N 1
ATOM 638 C CA . MET A 1 84 ? -11.276 5.402 4.032 1.00 95.56 84 MET A CA 1
ATOM 639 C C . MET A 1 84 ? -12.211 4.736 3.018 1.00 95.56 84 MET A C 1
ATOM 641 O O . MET A 1 84 ? -13.254 5.286 2.677 1.00 95.56 84 MET A O 1
ATOM 645 N N . ARG A 1 85 ? -11.842 3.544 2.537 1.00 91.88 85 ARG A N 1
ATOM 646 C CA . ARG A 1 85 ? -12.619 2.761 1.563 1.00 91.88 85 ARG A CA 1
ATOM 647 C C . ARG A 1 85 ? -13.641 1.824 2.200 1.00 91.88 85 ARG A C 1
ATOM 649 O O . ARG A 1 85 ? -14.259 1.036 1.483 1.00 91.88 85 ARG A O 1
ATOM 656 N N . GLY A 1 86 ? -13.780 1.844 3.526 1.00 89.62 86 GLY A N 1
ATOM 657 C CA . GLY A 1 86 ? -14.704 0.980 4.261 1.00 89.62 86 GLY A CA 1
ATOM 658 C C . GLY A 1 86 ? -14.408 -0.517 4.117 1.00 89.62 86 GLY A C 1
ATOM 659 O O . GLY A 1 86 ? -15.310 -1.337 4.267 1.00 89.62 86 GLY A O 1
ATOM 660 N N . LYS A 1 87 ? -13.166 -0.899 3.786 1.00 85.06 87 LYS A N 1
ATOM 661 C CA . LYS A 1 87 ? -12.760 -2.312 3.643 1.00 85.06 87 LYS A CA 1
ATOM 662 C C . LYS A 1 87 ? -12.446 -2.967 4.985 1.00 85.06 87 LYS A C 1
ATOM 664 O O . LYS A 1 87 ? -12.464 -4.191 5.085 1.00 85.06 87 LYS A O 1
ATOM 669 N N . VAL A 1 88 ? -12.158 -2.157 6.000 1.00 84.00 88 VAL A N 1
ATOM 670 C CA . VAL A 1 88 ? -11.902 -2.577 7.380 1.00 84.00 88 VAL A CA 1
ATOM 671 C C . VAL A 1 88 ? -12.615 -1.633 8.345 1.00 84.00 88 VAL A C 1
ATOM 673 O O . VAL A 1 88 ? -12.869 -0.475 8.012 1.00 84.00 88 VAL A O 1
ATOM 676 N N . ALA A 1 89 ? -12.930 -2.127 9.541 1.00 81.94 89 ALA A N 1
ATOM 677 C CA . ALA A 1 89 ? -13.437 -1.295 10.628 1.00 81.94 89 ALA A CA 1
ATOM 678 C C . ALA A 1 89 ? -12.342 -0.355 11.164 1.00 81.94 89 ALA A C 1
ATOM 680 O O . ALA A 1 89 ? -11.153 -0.629 11.011 1.00 81.94 89 ALA A O 1
ATOM 681 N N . THR A 1 90 ? -12.745 0.730 11.826 1.00 89.12 90 THR A N 1
ATOM 682 C CA . THR A 1 90 ? -11.834 1.663 12.504 1.00 89.12 90 THR A CA 1
ATOM 683 C C . THR A 1 90 ? -11.897 1.442 14.023 1.00 89.12 90 THR A C 1
ATOM 685 O O . THR A 1 90 ? -13.002 1.429 14.567 1.00 89.12 90 THR A O 1
ATOM 688 N N . PRO A 1 91 ? -10.756 1.299 14.730 1.00 87.81 91 PRO A N 1
ATOM 689 C CA . PRO A 1 91 ? -9.387 1.307 14.205 1.00 87.81 91 PRO A CA 1
ATOM 690 C C . PRO A 1 91 ? -9.034 0.009 13.457 1.00 87.81 91 PRO A C 1
ATOM 692 O O . PRO A 1 91 ? -9.302 -1.089 13.939 1.00 87.81 91 PRO A O 1
ATOM 695 N N . GLY A 1 92 ? -8.391 0.141 12.293 1.00 78.44 92 GLY A N 1
ATOM 696 C CA . GLY A 1 92 ? -8.014 -0.991 11.437 1.00 78.44 92 GLY A CA 1
ATOM 697 C C . GLY A 1 92 ? -6.717 -1.699 11.843 1.00 78.44 92 GLY A C 1
ATOM 698 O O . GLY A 1 92 ? -6.364 -2.719 11.252 1.00 78.44 92 GLY A O 1
ATOM 699 N N . LEU A 1 93 ? -5.995 -1.173 12.837 1.00 82.31 93 LEU A N 1
ATOM 700 C CA . LEU A 1 93 ? -4.744 -1.735 13.351 1.00 82.31 93 LEU A CA 1
ATOM 701 C C . LEU A 1 93 ? -4.833 -1.987 14.864 1.00 82.31 93 LEU A C 1
ATOM 703 O O . LEU A 1 93 ? -5.470 -1.208 15.575 1.00 82.31 93 LEU A O 1
ATOM 707 N N . PRO A 1 94 ? -4.188 -3.055 15.373 1.00 81.06 94 PRO A N 1
ATOM 708 C CA . PRO A 1 94 ? -4.119 -3.311 16.803 1.00 81.06 94 PRO A CA 1
ATOM 709 C C . PRO A 1 94 ? -3.136 -2.351 17.480 1.00 81.06 94 PRO A C 1
ATOM 711 O O . PRO A 1 94 ? -2.081 -2.030 16.930 1.00 81.06 94 PRO A O 1
ATOM 714 N N . PHE A 1 95 ? -3.439 -1.966 18.718 1.00 77.88 95 PHE A N 1
ATOM 715 C CA . PHE A 1 95 ? -2.501 -1.238 19.570 1.00 77.88 95 PHE A CA 1
ATOM 716 C C . PHE A 1 95 ? -1.155 -1.994 19.680 1.00 77.88 95 PHE A C 1
ATOM 718 O O . PHE A 1 95 ? -1.172 -3.222 19.816 1.00 77.88 95 PHE A O 1
ATOM 725 N N . PRO A 1 96 ? 0.009 -1.310 19.629 1.00 84.12 96 PRO A N 1
ATOM 726 C CA . PRO A 1 96 ? 0.213 0.147 19.623 1.00 84.12 96 PRO A CA 1
ATOM 727 C C . PRO A 1 96 ? 0.225 0.803 18.232 1.00 84.12 96 PRO A C 1
ATOM 729 O O . PRO A 1 96 ? 0.552 1.982 18.113 1.00 84.12 96 PRO A O 1
ATOM 732 N N . LEU A 1 97 ? -0.095 0.067 17.166 1.00 84.50 97 LEU A N 1
ATOM 733 C CA . LEU A 1 97 ? -0.099 0.611 15.812 1.00 84.50 97 LEU A CA 1
ATOM 734 C C . LEU A 1 97 ? -1.374 1.414 15.549 1.00 84.50 97 LEU A C 1
ATOM 736 O O . LEU A 1 97 ? -2.471 1.031 15.947 1.00 84.50 97 LEU A O 1
ATOM 740 N N . GLN A 1 98 ? -1.227 2.512 14.812 1.00 89.31 98 GLN A N 1
ATOM 741 C CA . GLN A 1 98 ? -2.340 3.373 14.428 1.00 89.31 98 GLN A CA 1
ATOM 742 C C . GLN A 1 98 ? -2.200 3.782 12.965 1.00 89.31 98 GLN A C 1
ATOM 744 O O . GLN A 1 98 ? -1.113 4.174 12.527 1.00 89.31 98 GLN A O 1
ATOM 749 N N . ALA A 1 99 ? -3.302 3.720 12.216 1.00 93.44 99 ALA A N 1
ATOM 750 C CA . ALA A 1 99 ? -3.380 4.292 10.876 1.00 93.44 99 ALA A CA 1
ATOM 751 C C . ALA A 1 99 ? -3.011 5.785 10.911 1.00 93.44 99 ALA A C 1
ATOM 753 O O . ALA A 1 99 ? -3.205 6.440 11.939 1.00 93.44 99 ALA A O 1
ATOM 754 N N . ILE A 1 100 ? -2.472 6.334 9.820 1.00 97.50 100 ILE A N 1
ATOM 755 C CA . ILE A 1 100 ? -2.167 7.773 9.771 1.00 97.50 100 ILE A CA 1
ATOM 756 C C . ILE A 1 100 ? -3.438 8.614 9.998 1.00 97.50 100 ILE A C 1
ATOM 758 O O . ILE A 1 100 ? -4.539 8.229 9.592 1.00 97.50 100 ILE A O 1
ATOM 762 N N . GLN A 1 101 ? -3.273 9.747 10.680 1.00 96.38 101 GLN A N 1
ATOM 763 C CA . GLN A 1 101 ? -4.336 10.667 11.102 1.00 96.38 101 GLN A CA 1
ATOM 764 C C . GLN A 1 101 ? -3.939 12.109 10.773 1.00 96.38 101 GLN A C 1
ATOM 766 O O . GLN A 1 101 ? -2.764 12.361 10.517 1.00 96.38 101 GLN A O 1
ATOM 771 N N . GLY A 1 102 ? -4.891 13.043 10.844 1.00 97.31 102 GLY A N 1
ATOM 772 C CA . GLY A 1 102 ? -4.644 14.471 10.618 1.00 97.31 102 GLY A CA 1
ATOM 773 C C . GLY A 1 102 ? -4.195 14.775 9.188 1.00 97.31 102 GLY A C 1
ATOM 774 O O . GLY A 1 102 ? -4.622 14.105 8.251 1.00 97.31 102 GLY A O 1
ATOM 775 N N . GLU A 1 103 ? -3.297 15.747 9.038 1.00 98.00 103 GLU A N 1
ATOM 776 C CA . GLU A 1 103 ? -2.816 16.236 7.736 1.00 98.00 103 GLU A CA 1
ATOM 777 C C . GLU A 1 103 ? -2.298 15.114 6.800 1.00 98.00 103 GLU A C 1
ATOM 779 O O . GLU A 1 103 ? -2.772 15.039 5.666 1.00 98.00 103 GLU A O 1
ATOM 784 N N . PRO A 1 104 ? -1.497 14.122 7.253 1.00 97.88 104 PRO A N 1
ATOM 785 C CA . PRO A 1 104 ? -1.094 13.001 6.395 1.00 97.88 104 PRO A CA 1
ATOM 786 C C . PRO A 1 104 ? -2.262 12.161 5.862 1.00 97.88 104 PRO A C 1
ATOM 788 O O . PRO A 1 104 ? -2.176 11.568 4.786 1.00 97.88 104 PRO A O 1
ATOM 791 N N . ARG A 1 105 ? -3.358 12.070 6.627 1.00 98.06 105 ARG A N 1
ATOM 792 C CA . ARG A 1 105 ? -4.568 11.342 6.228 1.00 98.06 105 ARG A CA 1
ATOM 793 C C . ARG A 1 105 ? -5.333 12.111 5.148 1.00 98.06 105 ARG A C 1
ATOM 795 O O . ARG A 1 105 ? -5.835 11.496 4.211 1.00 98.06 105 ARG A O 1
ATOM 802 N N . GLU A 1 106 ? -5.394 13.432 5.255 1.00 98.25 106 GLU A N 1
ATOM 803 C CA . GLU A 1 106 ? -5.980 14.303 4.230 1.00 98.25 106 GLU A CA 1
ATOM 804 C C . GLU A 1 106 ? -5.158 14.252 2.935 1.00 98.25 106 GLU A C 1
ATOM 806 O O . GLU A 1 106 ? -5.716 14.012 1.862 1.00 98.25 106 GLU A O 1
ATOM 811 N N . ALA A 1 107 ? -3.827 14.340 3.045 1.00 98.19 107 ALA A N 1
ATOM 812 C CA . ALA A 1 107 ? -2.906 14.198 1.920 1.00 98.19 107 ALA A CA 1
ATOM 813 C C . ALA A 1 107 ? -3.059 12.839 1.214 1.00 98.19 107 ALA A C 1
ATOM 815 O O . ALA A 1 107 ? -3.154 12.781 -0.011 1.00 98.19 107 ALA A O 1
ATOM 816 N N . LEU A 1 108 ? -3.166 11.740 1.975 1.00 98.31 108 LEU A N 1
ATOM 817 C CA . LEU A 1 108 ? -3.442 10.416 1.413 1.00 98.31 108 LEU A CA 1
ATOM 818 C C . LEU A 1 108 ? -4.750 10.399 0.615 1.00 98.31 108 LEU A C 1
ATOM 820 O O . LEU A 1 108 ? -4.779 9.837 -0.475 1.00 98.31 108 LEU A O 1
ATOM 824 N N . SER A 1 109 ? -5.822 11.014 1.119 1.00 98.12 109 SER A N 1
ATOM 825 C CA . SER A 1 109 ? -7.095 11.073 0.392 1.00 98.12 109 SER A CA 1
ATOM 826 C C . SER A 1 109 ? -6.957 11.791 -0.954 1.00 98.12 109 SER A C 1
ATOM 828 O O . SER A 1 109 ? -7.500 11.312 -1.950 1.00 98.12 109 SER A O 1
ATOM 830 N N . ALA A 1 110 ? -6.218 12.904 -0.997 1.00 98.19 110 ALA A N 1
ATOM 831 C CA . ALA A 1 110 ? -5.955 13.641 -2.232 1.00 98.19 110 ALA A CA 1
ATOM 832 C C . ALA A 1 110 ? -5.133 12.806 -3.230 1.00 98.19 110 ALA A C 1
ATOM 834 O O . ALA A 1 110 ? -5.532 12.660 -4.383 1.00 98.19 110 ALA A O 1
ATOM 835 N N . ILE A 1 111 ? -4.055 12.167 -2.763 1.00 98.00 111 ILE A N 1
ATOM 836 C CA . ILE A 1 111 ? -3.196 11.290 -3.575 1.00 98.00 111 ILE A CA 1
ATOM 837 C C . ILE A 1 111 ? -3.984 10.106 -4.146 1.00 98.00 111 ILE A C 1
ATOM 839 O O . ILE A 1 111 ? -3.829 9.757 -5.312 1.00 98.00 111 ILE A O 1
ATOM 843 N N . LEU A 1 112 ? -4.845 9.465 -3.348 1.00 97.19 112 LEU A N 1
ATOM 844 C CA . LEU A 1 112 ? -5.656 8.339 -3.823 1.00 97.19 112 LEU A CA 1
ATOM 845 C C . LEU A 1 112 ? -6.619 8.749 -4.946 1.00 97.19 112 LEU A C 1
ATOM 847 O O . LEU A 1 112 ? -6.862 7.939 -5.840 1.00 97.19 112 LEU A O 1
ATOM 851 N N . ALA A 1 113 ? -7.155 9.972 -4.886 1.00 96.75 113 ALA A N 1
ATOM 852 C CA . ALA A 1 113 ? -8.012 10.528 -5.926 1.00 96.75 113 ALA A CA 1
ATOM 853 C C . ALA A 1 113 ? -7.210 10.888 -7.187 1.00 96.75 113 ALA A C 1
ATOM 855 O O . ALA A 1 113 ? -7.597 10.484 -8.278 1.00 96.75 113 ALA A O 1
ATOM 856 N N . GLU A 1 114 ? -6.072 11.573 -7.035 1.00 96.44 114 GLU A N 1
ATOM 857 C CA . GLU A 1 114 ? -5.179 11.952 -8.140 1.00 96.44 114 GLU A CA 1
ATOM 858 C C . GLU A 1 114 ? -4.644 10.733 -8.901 1.00 96.44 114 GLU A C 1
ATOM 860 O O . GLU A 1 114 ? -4.606 10.713 -1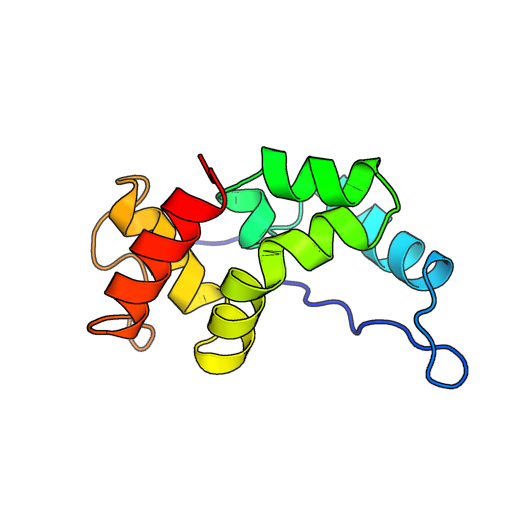0.128 1.00 96.44 114 GLU A O 1
ATOM 865 N N . LEU A 1 115 ? -4.257 9.683 -8.174 1.00 94.44 115 LEU A N 1
ATOM 866 C CA . LEU A 1 115 ? -3.713 8.459 -8.757 1.00 94.44 115 LEU A CA 1
ATOM 867 C C . LEU A 1 115 ? -4.789 7.499 -9.279 1.00 94.44 115 LEU A C 1
ATOM 869 O O . LEU A 1 115 ? -4.430 6.417 -9.762 1.00 94.44 115 LEU A O 1
ATOM 873 N N . GLU A 1 116 ? -6.069 7.863 -9.157 1.00 94.62 116 GLU A N 1
ATOM 874 C CA . GLU A 1 116 ? -7.229 7.051 -9.537 1.00 94.62 116 GLU A CA 1
ATOM 875 C C . GLU A 1 116 ? -7.172 5.627 -8.958 1.00 94.62 116 GLU A C 1
ATOM 877 O O . GLU A 1 116 ? -7.549 4.635 -9.590 1.00 94.62 116 GLU A O 1
ATOM 882 N N . LEU A 1 117 ? -6.657 5.498 -7.734 1.00 89.38 117 LEU A N 1
ATOM 883 C CA . LEU A 1 117 ? -6.578 4.203 -7.073 1.00 89.38 117 LEU A CA 1
ATOM 884 C C . LEU A 1 117 ? -7.990 3.802 -6.625 1.00 89.38 117 LEU A C 1
ATOM 886 O O . LEU A 1 117 ? -8.713 4.593 -6.019 1.00 89.38 117 LEU A O 1
ATOM 890 N N . ALA A 1 118 ? -8.402 2.573 -6.936 1.00 73.38 118 ALA A N 1
ATOM 891 C CA . ALA A 1 118 ? -9.732 2.015 -6.660 1.00 73.38 118 ALA A CA 1
ATOM 892 C C . ALA A 1 118 ? -9.637 0.813 -5.713 1.00 73.38 118 ALA A C 1
ATOM 894 O O . ALA A 1 118 ? -8.819 -0.084 -6.013 1.00 73.38 118 ALA A O 1
#

Sequence (118 aa):
MFRGVSAFPLTPLKNGTFDEQAFTHLLSPVVEAGVYSVLAGLFPKAALAIARSGKSTESERLEPLWDLFRRYGSVRVIAAAAEMRGKVATPGLPFPLQAIQGEPREALSAILAELELA

InterPro domains:
  IPR013785 Aldolase-type TIM barrel [G3DSA:3.20.20.70] (18-117)

Radius of gyration: 15.01 Å; Cα contacts (8 Å, |Δi|>4): 97; chains: 1; bounding box: 42×34×37 Å

pLDDT: mean 77.48, std 17.82, range [27.94, 98.31]

Mean predicted aligned error: 9.34 Å

Secondary structure (DSSP, 8-state):
---S--------EETTEE-HHHHHHHHHHHHHTT---HHHHH-HHHHHHHHHH--HHHHHTTHHHHHHHHHH-HHHHHHHHHHHTTSS-SS-S-TT-----SHHHHHHHHHHHHTT--